Protein AF-A0A7V1AI18-F1 (afdb_monomer_lite)

Structure (mmCIF, N/CA/C/O backbone):
data_AF-A0A7V1AI18-F1
#
_entry.id   AF-A0A7V1AI18-F1
#
loop_
_atom_site.group_PDB
_atom_site.id
_atom_site.type_symbol
_atom_site.label_atom_id
_atom_site.label_alt_id
_atom_site.label_comp_id
_atom_site.label_asym_id
_atom_site.label_entity_id
_atom_site.label_seq_id
_atom_site.pdbx_PDB_ins_code
_atom_site.Cartn_x
_atom_site.Cartn_y
_atom_site.Cartn_z
_atom_site.occupancy
_atom_site.B_iso_or_equiv
_atom_site.auth_seq_id
_atom_site.auth_comp_id
_atom_site.auth_asym_id
_atom_site.auth_atom_id
_atom_site.pdbx_PDB_model_num
ATOM 1 N N . MET A 1 1 ? -9.331 11.854 22.901 1.00 63.91 1 MET A N 1
ATOM 2 C CA . MET A 1 1 ? -9.406 10.620 22.077 1.00 63.91 1 MET A CA 1
ATOM 3 C C . MET A 1 1 ? -8.726 9.483 22.839 1.00 63.91 1 MET A C 1
ATOM 5 O O . MET A 1 1 ? -7.683 9.736 23.432 1.00 63.91 1 MET A O 1
ATOM 9 N N . THR A 1 2 ? -9.284 8.267 22.883 1.00 83.31 2 THR A N 1
ATOM 10 C CA . THR A 1 2 ? -8.596 7.128 23.531 1.00 83.31 2 THR A CA 1
ATOM 11 C C . THR A 1 2 ? -7.333 6.753 22.745 1.00 83.31 2 THR A C 1
ATOM 13 O O . THR A 1 2 ? -7.288 6.953 21.530 1.00 83.31 2 TH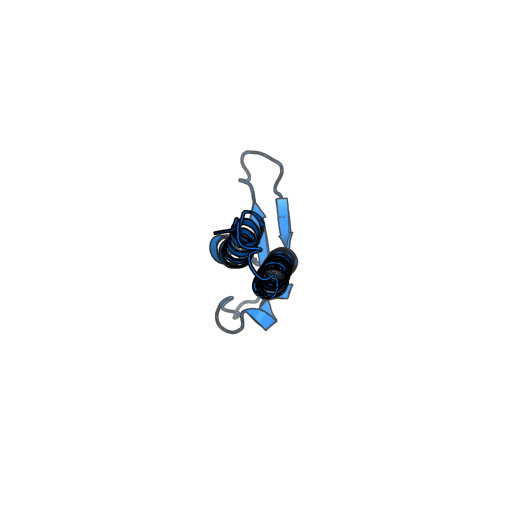R A O 1
ATOM 16 N N . LYS A 1 3 ? -6.301 6.207 23.413 1.00 88.00 3 LYS A N 1
ATOM 17 C CA . LYS A 1 3 ? -5.042 5.798 22.750 1.00 88.00 3 LYS A CA 1
ATOM 18 C C . LYS A 1 3 ? -5.305 4.881 21.546 1.00 88.00 3 LYS A C 1
ATOM 20 O O . LYS A 1 3 ? -4.744 5.107 20.482 1.00 88.00 3 LYS A O 1
ATOM 25 N N . ALA A 1 4 ? -6.227 3.927 21.686 1.00 87.38 4 ALA A N 1
ATOM 26 C CA . ALA A 1 4 ? -6.619 3.016 20.610 1.00 87.38 4 ALA A CA 1
ATOM 27 C C . ALA A 1 4 ? -7.264 3.739 19.413 1.00 87.38 4 ALA A C 1
ATOM 29 O O . ALA A 1 4 ? -6.883 3.486 18.275 1.00 87.38 4 ALA A O 1
ATOM 30 N N . LYS A 1 5 ? -8.163 4.707 19.650 1.00 88.25 5 LYS A N 1
ATOM 31 C CA . LYS A 1 5 ? -8.746 5.528 18.575 1.00 88.25 5 LYS A CA 1
ATOM 32 C C . LYS A 1 5 ? -7.683 6.352 17.835 1.00 88.25 5 LYS A C 1
ATOM 34 O O . LYS A 1 5 ? -7.747 6.465 16.616 1.00 88.25 5 LYS A O 1
ATOM 39 N N . LYS A 1 6 ? -6.681 6.877 18.552 1.00 91.19 6 LYS A N 1
ATOM 40 C CA . LYS A 1 6 ? -5.543 7.591 17.944 1.00 91.19 6 LYS A CA 1
ATOM 41 C C . LYS A 1 6 ? -4.696 6.664 17.063 1.00 91.19 6 LYS A C 1
ATOM 43 O O . LYS A 1 6 ? -4.323 7.061 15.966 1.00 91.19 6 LYS A O 1
ATOM 48 N N . ILE A 1 7 ? -4.421 5.441 17.522 1.00 92.69 7 ILE A N 1
ATOM 49 C CA . ILE A 1 7 ? -3.688 4.428 16.744 1.00 92.69 7 ILE A CA 1
ATOM 50 C C . ILE A 1 7 ? -4.470 4.051 15.481 1.00 92.69 7 ILE A C 1
ATOM 52 O O . ILE A 1 7 ? -3.899 4.066 14.397 1.00 92.69 7 ILE A O 1
ATOM 56 N N . GLY A 1 8 ? -5.776 3.791 15.601 1.00 92.00 8 GLY A N 1
ATOM 57 C CA . GLY A 1 8 ? -6.629 3.477 14.451 1.00 92.00 8 GLY A CA 1
ATOM 58 C C . GLY A 1 8 ? -6.617 4.581 13.391 1.00 92.00 8 GLY A C 1
ATOM 59 O O . GLY A 1 8 ? -6.442 4.296 12.210 1.00 92.00 8 GLY A O 1
ATOM 60 N N . LEU A 1 9 ? -6.701 5.848 13.814 1.00 94.69 9 LEU A N 1
ATOM 61 C CA . LEU A 1 9 ? -6.600 6.991 12.903 1.00 94.69 9 LEU A CA 1
ATOM 62 C C . LEU A 1 9 ? -5.225 7.075 12.218 1.00 94.69 9 LEU A C 1
ATOM 64 O O . LEU A 1 9 ? -5.160 7.303 11.014 1.00 94.69 9 LEU A O 1
ATOM 68 N N . MET A 1 10 ? -4.134 6.862 12.960 1.00 94.94 10 MET A N 1
ATOM 69 C CA . MET A 1 10 ? -2.780 6.873 12.391 1.00 94.94 10 MET A CA 1
ATOM 70 C C . MET A 1 10 ? -2.588 5.782 11.334 1.00 94.94 10 MET A C 1
ATOM 72 O O . MET A 1 10 ? -2.009 6.054 10.287 1.00 94.94 10 MET A O 1
ATOM 76 N N . LEU A 1 11 ? -3.112 4.574 11.565 1.00 94.62 11 LEU A N 1
ATOM 77 C CA . LEU A 1 11 ? -3.044 3.481 10.590 1.00 94.62 11 LEU A CA 1
ATOM 78 C C . LEU A 1 11 ? -3.783 3.822 9.292 1.00 94.62 11 LEU A C 1
ATOM 80 O O . LEU A 1 11 ? -3.263 3.550 8.216 1.00 94.62 11 LEU A O 1
ATOM 84 N N . ILE A 1 12 ? -4.950 4.468 9.384 1.00 95.62 12 ILE A N 1
ATOM 85 C CA . ILE A 1 12 ? -5.700 4.925 8.204 1.00 95.62 12 ILE A CA 1
ATOM 86 C C . ILE A 1 12 ? -4.888 5.952 7.415 1.00 95.62 12 ILE A C 1
ATOM 88 O O . ILE A 1 12 ? -4.755 5.827 6.201 1.00 95.62 12 ILE A O 1
ATOM 92 N N . ILE A 1 13 ? -4.314 6.946 8.100 1.00 95.69 13 ILE A N 1
ATOM 93 C CA . ILE A 1 13 ? -3.517 7.992 7.449 1.00 95.69 13 ILE A CA 1
ATOM 94 C C . ILE A 1 13 ? -2.306 7.375 6.748 1.00 95.69 13 ILE A C 1
ATOM 96 O O . ILE A 1 13 ? -2.105 7.615 5.563 1.00 95.69 13 ILE A O 1
ATOM 100 N N . ILE A 1 14 ? -1.533 6.534 7.440 1.00 94.50 14 ILE A N 1
ATOM 101 C CA . ILE A 1 14 ? -0.362 5.873 6.849 1.00 94.50 14 ILE A CA 1
ATOM 102 C C . ILE A 1 14 ? -0.788 4.991 5.671 1.00 94.50 14 ILE A C 1
ATOM 104 O O . ILE A 1 14 ? -0.169 5.047 4.611 1.00 94.50 14 ILE A O 1
ATOM 108 N N . GLY A 1 15 ? -1.866 4.220 5.830 1.00 93.31 15 GLY A N 1
ATOM 109 C CA . GLY A 1 15 ? -2.360 3.309 4.805 1.00 93.31 15 GLY A CA 1
ATOM 110 C C . GLY A 1 15 ? -2.834 4.004 3.526 1.00 93.31 15 GLY A C 1
ATOM 111 O O . GLY A 1 15 ? -2.663 3.453 2.443 1.00 93.31 15 GLY A O 1
ATOM 112 N N . MET A 1 16 ? -3.360 5.228 3.621 1.00 92.06 16 MET A N 1
ATOM 113 C CA . MET A 1 16 ? -3.710 6.034 2.445 1.00 92.06 16 MET A CA 1
ATOM 114 C C . MET A 1 16 ? -2.512 6.806 1.885 1.00 92.06 16 MET A C 1
ATOM 116 O O . MET A 1 16 ? -2.305 6.852 0.672 1.00 92.06 16 MET A O 1
ATOM 120 N N . CYS A 1 17 ? -1.707 7.424 2.749 1.00 92.00 17 CYS A N 1
ATOM 121 C CA . CYS A 1 17 ? -0.645 8.329 2.321 1.00 92.00 17 CYS A CA 1
ATOM 122 C C . CYS A 1 17 ? 0.567 7.595 1.750 1.00 92.00 17 CYS A C 1
ATOM 124 O O . CYS A 1 17 ? 1.137 8.071 0.778 1.00 92.00 17 CYS A O 1
ATOM 126 N N . LEU A 1 18 ? 0.957 6.445 2.302 1.00 89.19 18 LEU A N 1
ATOM 127 C CA . LEU A 1 18 ? 2.143 5.711 1.857 1.00 89.19 18 LEU A CA 1
ATOM 128 C C . LEU A 1 18 ? 2.072 5.268 0.376 1.00 89.19 18 LEU A C 1
ATOM 130 O O . LEU A 1 18 ? 2.998 5.589 -0.374 1.00 89.19 18 LEU A O 1
ATOM 134 N N . PRO A 1 19 ? 1.003 4.597 -0.103 1.00 87.50 19 PRO A N 1
ATOM 135 C CA . PRO A 1 19 ? 0.890 4.258 -1.523 1.00 87.50 19 PRO A CA 1
ATOM 136 C C . PRO A 1 19 ? 0.717 5.501 -2.406 1.00 87.50 19 PRO A C 1
ATOM 138 O O . PRO A 1 19 ? 1.198 5.522 -3.534 1.00 87.50 19 PRO A O 1
ATOM 141 N N . THR A 1 20 ? 0.076 6.561 -1.911 1.00 86.44 20 THR A N 1
ATOM 142 C CA . THR A 1 20 ? -0.148 7.781 -2.705 1.00 86.44 20 THR A CA 1
ATOM 143 C C . THR A 1 20 ? 1.138 8.595 -2.876 1.00 86.44 20 THR A C 1
ATOM 145 O O . THR A 1 20 ? 1.457 9.034 -3.975 1.00 86.44 20 THR A O 1
ATOM 148 N N . ALA A 1 21 ? 1.926 8.749 -1.810 1.00 86.56 21 ALA A N 1
ATOM 149 C CA . ALA A 1 21 ? 3.188 9.490 -1.819 1.00 86.56 21 ALA A CA 1
ATOM 150 C C . ALA A 1 21 ? 4.274 8.814 -2.667 1.00 86.56 21 ALA A C 1
ATOM 152 O O . ALA A 1 21 ? 5.237 9.459 -3.070 1.00 86.56 21 ALA A O 1
ATOM 153 N N . THR A 1 22 ? 4.121 7.520 -2.943 1.00 83.25 22 THR A N 1
ATOM 154 C CA . THR A 1 22 ? 5.060 6.735 -3.749 1.00 83.25 22 THR A CA 1
ATOM 155 C C . THR A 1 22 ? 4.702 6.691 -5.234 1.00 83.25 22 THR A C 1
ATOM 157 O O . THR A 1 22 ? 5.540 6.274 -6.027 1.00 83.25 22 THR A O 1
ATOM 160 N N . LEU A 1 23 ? 3.519 7.188 -5.633 1.00 79.44 23 LEU A N 1
ATOM 161 C CA . LEU A 1 23 ? 3.096 7.296 -7.038 1.00 79.44 23 LEU A CA 1
ATOM 162 C C . LEU A 1 23 ? 4.117 8.008 -7.947 1.00 79.44 23 LEU A C 1
ATOM 164 O O . LEU A 1 23 ? 4.364 7.498 -9.038 1.00 79.44 23 LEU A O 1
ATOM 168 N N . PRO A 1 24 ? 4.746 9.134 -7.541 1.00 78.06 24 PRO A N 1
ATOM 169 C CA . PRO A 1 24 ? 5.710 9.835 -8.395 1.00 78.06 24 PRO A CA 1
ATOM 170 C C . PRO A 1 24 ? 6.998 9.045 -8.654 1.00 78.06 24 PRO A C 1
ATOM 172 O O . PRO A 1 24 ? 7.745 9.380 -9.565 1.00 78.06 24 PRO A O 1
ATOM 175 N N . PHE A 1 25 ? 7.267 8.015 -7.849 1.00 78.06 25 PHE A N 1
ATOM 176 C CA . PHE A 1 25 ? 8.464 7.175 -7.934 1.00 7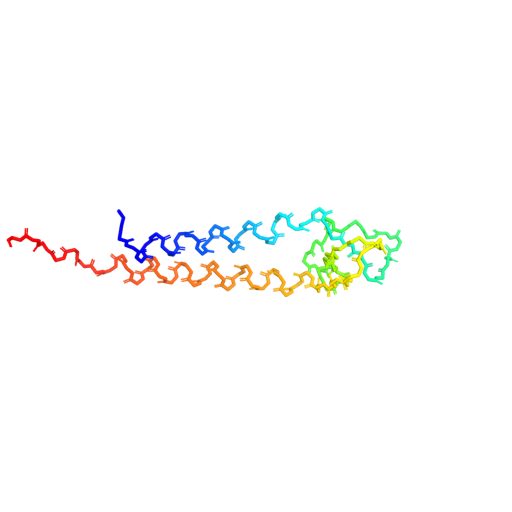8.06 25 PHE A CA 1
ATOM 177 C C . PHE A 1 25 ? 8.186 5.836 -8.633 1.00 78.06 25 PHE A C 1
ATOM 179 O O . PHE A 1 25 ? 9.017 4.927 -8.586 1.00 78.06 25 PHE A O 1
ATOM 186 N N . ILE A 1 26 ? 7.005 5.688 -9.242 1.00 78.12 26 ILE A N 1
ATOM 187 C CA . ILE A 1 26 ? 6.644 4.496 -10.001 1.00 78.12 26 ILE A CA 1
ATOM 188 C C . ILE A 1 26 ? 7.346 4.516 -11.354 1.00 78.12 26 ILE A C 1
ATOM 190 O O . ILE A 1 26 ? 7.235 5.474 -12.116 1.00 78.12 26 ILE A O 1
ATOM 194 N N . THR A 1 27 ? 7.994 3.405 -11.677 1.00 72.88 27 THR A N 1
ATOM 195 C CA . THR A 1 27 ? 8.515 3.104 -13.009 1.00 72.88 27 THR A CA 1
ATOM 196 C C . THR A 1 27 ? 7.925 1.790 -13.528 1.00 72.88 27 THR A C 1
ATOM 198 O O . THR A 1 27 ? 7.253 1.049 -12.801 1.00 72.88 27 THR A O 1
ATOM 201 N N . GLU A 1 28 ? 8.126 1.509 -14.815 1.00 69.19 28 GLU A N 1
ATOM 202 C CA . GLU A 1 28 ? 7.630 0.296 -15.468 1.00 69.19 28 GLU A CA 1
ATOM 203 C C . GLU A 1 28 ? 8.713 -0.778 -15.552 1.00 69.19 28 GLU A C 1
ATOM 205 O O . GLU A 1 28 ? 9.842 -0.507 -15.953 1.00 69.19 28 GLU A O 1
ATOM 210 N N . PHE A 1 29 ? 8.353 -2.028 -15.247 1.00 65.19 29 PHE A N 1
ATOM 211 C CA . PHE A 1 29 ? 9.240 -3.172 -15.491 1.00 65.19 29 PHE A CA 1
ATOM 212 C C . PHE A 1 29 ? 9.331 -3.534 -16.987 1.00 65.19 29 PHE A C 1
ATOM 214 O O . PHE A 1 29 ? 10.338 -4.072 -17.444 1.00 65.19 29 PHE A O 1
ATOM 221 N N . LYS A 1 30 ? 8.271 -3.251 -17.756 1.00 64.94 30 LYS A N 1
ATOM 222 C CA . LYS A 1 30 ? 8.204 -3.440 -19.211 1.00 64.94 30 LYS A CA 1
ATOM 223 C C . LYS A 1 30 ? 7.478 -2.248 -19.838 1.00 64.94 30 LYS A C 1
ATOM 225 O O . LYS A 1 30 ? 6.248 -2.267 -19.814 1.00 64.94 30 LYS A O 1
ATOM 230 N N . PRO A 1 31 ? 8.209 -1.256 -20.377 1.00 60.62 31 PRO A N 1
ATOM 23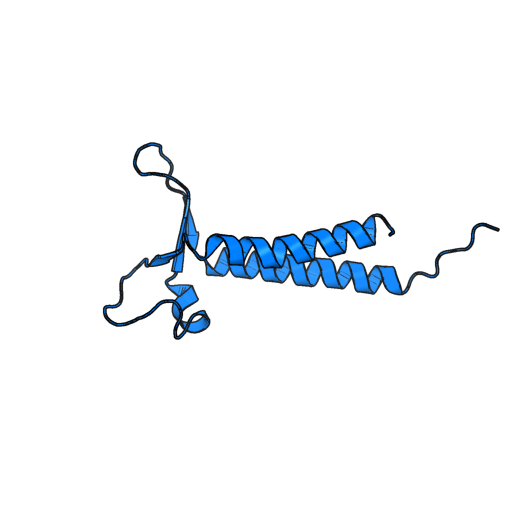1 C CA . PRO A 1 31 ? 7.600 -0.098 -21.013 1.00 60.62 31 PRO A CA 1
ATOM 232 C C . PRO A 1 31 ? 6.744 -0.552 -22.195 1.00 60.62 31 PRO A C 1
ATOM 234 O O . PRO A 1 31 ? 7.263 -1.060 -23.190 1.00 60.62 31 PRO A O 1
ATOM 237 N N . LEU A 1 32 ? 5.425 -0.432 -22.060 1.00 62.44 32 LEU A N 1
ATOM 238 C CA . LEU A 1 32 ? 4.486 -0.713 -23.144 1.00 62.44 32 LEU A CA 1
ATOM 239 C C . LEU A 1 32 ? 4.219 0.605 -23.887 1.00 62.44 32 LEU A C 1
ATOM 241 O O . LEU A 1 32 ? 3.740 1.548 -23.260 1.00 62.44 32 LEU A O 1
ATOM 245 N N . PRO A 1 33 ? 4.508 0.693 -25.199 1.00 57.25 33 PRO A N 1
ATOM 246 C CA . PRO A 1 33 ? 4.687 1.964 -25.917 1.00 57.25 33 PRO A CA 1
ATOM 247 C C . PRO A 1 33 ? 3.458 2.889 -26.034 1.00 57.25 33 PRO A C 1
ATOM 249 O O . PRO A 1 33 ? 3.556 3.938 -26.656 1.00 57.25 33 PRO A O 1
ATOM 252 N N . GLU A 1 34 ? 2.321 2.571 -25.417 1.00 59.97 34 GLU A N 1
ATOM 253 C CA . GLU A 1 34 ? 1.090 3.377 -25.487 1.00 59.97 34 GLU A CA 1
ATOM 254 C C . GLU A 1 34 ? 0.351 3.481 -24.142 1.00 59.97 34 GLU A C 1
ATOM 256 O O . GLU A 1 34 ? -0.767 3.995 -24.064 1.00 59.97 34 GLU A O 1
ATOM 261 N N . ILE A 1 35 ? 0.944 2.980 -23.055 1.00 58.53 35 ILE A N 1
ATOM 262 C CA . ILE A 1 35 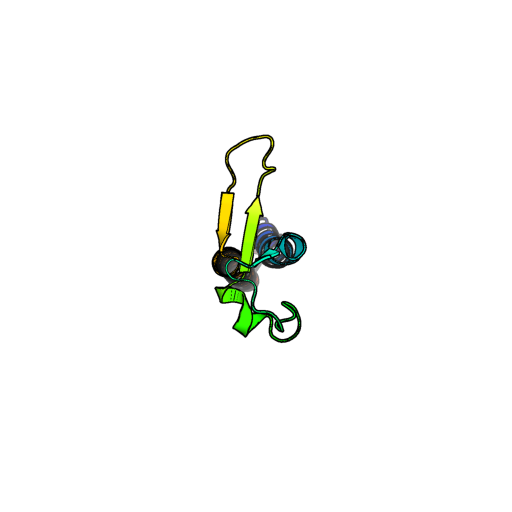? 0.261 2.918 -21.766 1.00 58.53 35 ILE A CA 1
ATOM 263 C C . ILE A 1 35 ? 0.641 4.129 -20.927 1.00 58.53 35 ILE A C 1
ATOM 265 O O . ILE A 1 35 ? 1.706 4.198 -20.329 1.00 58.53 35 ILE A O 1
ATOM 269 N N . CYS A 1 36 ? -0.281 5.081 -20.817 1.00 60.19 36 CYS A N 1
ATOM 270 C CA . CYS A 1 36 ? -0.197 6.068 -19.753 1.00 60.19 36 CYS A CA 1
ATOM 271 C C . CYS A 1 36 ? -0.533 5.362 -18.427 1.00 60.19 36 CYS A C 1
ATOM 273 O O . CYS A 1 36 ? -1.656 4.882 -18.245 1.00 60.19 36 CYS A O 1
ATOM 275 N N . LEU A 1 37 ? 0.425 5.283 -17.495 1.00 62.03 37 LEU A N 1
ATOM 276 C CA . LEU A 1 37 ? 0.269 4.636 -16.179 1.00 62.03 37 LEU A CA 1
ATOM 277 C C . LEU A 1 37 ? -1.010 5.061 -15.434 1.00 62.03 37 LEU A C 1
ATOM 279 O O . LEU A 1 37 ? -1.583 4.279 -14.675 1.00 62.03 37 LEU A O 1
ATOM 283 N N . THR A 1 38 ? -1.482 6.280 -15.690 1.00 59.62 38 THR A N 1
ATOM 284 C CA . THR A 1 38 ? -2.634 6.911 -15.042 1.00 59.62 38 THR A CA 1
ATOM 285 C C . THR A 1 38 ? -3.985 6.601 -15.696 1.00 59.62 38 THR A C 1
ATOM 287 O O . THR A 1 38 ? -4.996 6.642 -14.998 1.00 59.62 38 THR A O 1
ATOM 290 N N . SER A 1 39 ? -4.051 6.246 -16.987 1.00 65.25 39 SER A N 1
ATOM 291 C CA . SER A 1 39 ? -5.334 6.077 -17.699 1.00 65.25 39 SER A CA 1
ATOM 292 C C . SER A 1 39 ? -6.050 4.760 -17.373 1.00 65.25 39 SER A C 1
ATOM 294 O O . SER A 1 39 ? -7.260 4.659 -17.545 1.00 65.25 39 SER A O 1
ATOM 296 N N . ASN A 1 40 ? -5.321 3.763 -16.855 1.00 72.88 40 ASN A N 1
ATOM 297 C CA . ASN A 1 40 ? -5.850 2.474 -16.388 1.00 72.88 40 ASN A CA 1
ATOM 298 C C . ASN A 1 40 ? -5.062 1.950 -15.174 1.00 72.88 40 ASN A C 1
ATOM 300 O O . ASN A 1 40 ? -4.596 0.809 -15.153 1.00 72.88 40 ASN A O 1
ATOM 304 N N . PHE A 1 41 ? -4.911 2.798 -14.155 1.00 75.81 41 PHE A N 1
ATOM 305 C CA . PHE A 1 41 ? -4.040 2.567 -12.999 1.00 75.81 41 PHE A CA 1
ATOM 306 C C . PHE A 1 41 ? -4.129 1.152 -12.402 1.00 75.81 41 PHE A C 1
ATOM 308 O O . PHE A 1 41 ? -3.117 0.465 -12.299 1.00 75.81 41 PHE A O 1
ATOM 315 N N . PHE A 1 42 ? -5.334 0.665 -12.085 1.00 78.25 42 PHE A N 1
ATOM 316 C CA . PHE A 1 42 ? -5.517 -0.663 -11.479 1.00 78.25 42 PHE A CA 1
ATOM 317 C C . PHE A 1 42 ? -5.117 -1.821 -12.395 1.00 78.25 42 PHE A C 1
ATOM 319 O O . PHE A 1 42 ? -4.533 -2.799 -11.937 1.00 78.25 42 PHE A O 1
ATOM 326 N N . ARG A 1 43 ? -5.397 -1.707 -13.696 1.00 78.19 43 ARG A N 1
ATOM 327 C CA . ARG A 1 43 ? -5.034 -2.724 -14.690 1.00 78.19 43 ARG A CA 1
ATOM 328 C C . ARG A 1 43 ? -3.521 -2.753 -14.922 1.00 78.19 43 ARG A C 1
ATOM 330 O O . ARG A 1 43 ? -2.955 -3.820 -15.134 1.00 78.19 43 ARG A O 1
ATOM 337 N N . ASN A 1 44 ? -2.874 -1.595 -14.820 1.00 76.69 44 ASN A N 1
ATOM 338 C CA . ASN A 1 44 ? -1.440 -1.426 -15.046 1.00 76.69 44 ASN A CA 1
ATOM 339 C C . ASN A 1 44 ? -0.596 -1.638 -13.779 1.00 76.69 44 ASN A C 1
ATOM 341 O O . ASN A 1 44 ? 0.612 -1.836 -13.877 1.00 76.69 44 ASN A O 1
ATOM 345 N N . MET A 1 45 ? -1.221 -1.664 -12.598 1.00 80.12 45 MET A N 1
ATOM 346 C CA . MET A 1 45 ? -0.562 -1.803 -11.294 1.00 80.12 45 MET A CA 1
ATOM 347 C C . MET A 1 45 ? 0.358 -3.030 -11.195 1.00 80.12 45 MET A C 1
ATOM 349 O O . MET A 1 45 ? 1.347 -3.011 -10.464 1.00 80.12 45 MET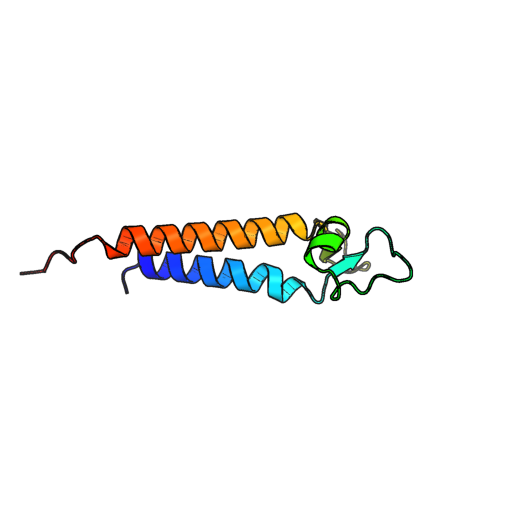 A O 1
ATOM 353 N N . GLY A 1 46 ? 0.059 -4.100 -11.938 1.00 77.69 46 GLY A N 1
ATOM 354 C CA . GLY A 1 46 ? 0.889 -5.306 -11.994 1.00 77.69 46 GLY A CA 1
ATOM 355 C C . GLY A 1 46 ? 2.268 -5.102 -12.635 1.00 77.69 46 GLY A C 1
ATOM 356 O O . GLY A 1 46 ? 3.182 -5.860 -12.323 1.00 77.69 46 GLY A O 1
ATOM 357 N N . ASN A 1 47 ? 2.421 -4.072 -13.473 1.00 78.56 47 ASN A N 1
ATOM 358 C CA . ASN A 1 47 ? 3.663 -3.730 -14.174 1.00 78.56 47 ASN A CA 1
ATOM 359 C C . ASN A 1 47 ? 4.418 -2.558 -13.520 1.00 78.56 47 ASN A C 1
ATOM 361 O O . ASN A 1 47 ? 5.511 -2.211 -13.969 1.00 78.56 47 ASN A O 1
ATOM 365 N N . MET A 1 48 ? 3.838 -1.963 -12.473 1.00 83.62 48 MET A N 1
ATOM 366 C CA . MET A 1 48 ? 4.390 -0.831 -11.733 1.00 83.62 48 MET A CA 1
ATOM 367 C C . MET A 1 48 ? 5.348 -1.307 -10.643 1.00 83.62 48 MET A C 1
ATOM 369 O O . MET A 1 48 ? 4.993 -2.134 -9.794 1.00 83.62 48 MET A O 1
ATOM 373 N N . ILE A 1 49 ? 6.543 -0.731 -10.617 1.00 83.50 49 ILE A N 1
ATOM 374 C CA . ILE A 1 49 ? 7.538 -0.938 -9.568 1.00 83.50 49 ILE A CA 1
ATOM 375 C C . ILE A 1 49 ? 7.881 0.401 -8.925 1.00 83.50 49 ILE A C 1
ATOM 377 O O . ILE A 1 49 ? 7.975 1.421 -9.599 1.00 83.50 49 ILE A O 1
ATOM 381 N N . VAL A 1 50 ? 8.057 0.399 -7.609 1.00 81.44 50 VAL A N 1
ATOM 382 C CA . VAL A 1 50 ? 8.656 1.521 -6.892 1.00 81.44 50 VAL A CA 1
ATOM 383 C C . VAL A 1 50 ? 10.117 1.192 -6.695 1.00 81.44 50 VAL A C 1
ATOM 385 O O . VAL A 1 50 ? 10.447 0.148 -6.127 1.00 81.44 50 VAL A O 1
ATOM 388 N N . VAL A 1 51 ? 10.979 2.073 -7.179 1.00 76.81 51 VAL A N 1
ATOM 389 C CA . VAL A 1 51 ? 12.423 1.924 -7.054 1.00 76.81 51 VAL A CA 1
ATOM 390 C C . VAL A 1 51 ? 12.906 2.889 -5.981 1.00 76.81 51 VAL A C 1
ATOM 392 O O . VAL A 1 51 ? 12.764 4.102 -6.111 1.00 76.81 51 VAL A O 1
ATOM 395 N N . PHE A 1 52 ? 13.462 2.339 -4.905 1.00 71.50 52 PHE A N 1
ATOM 396 C CA . PHE A 1 52 ? 14.093 3.104 -3.839 1.00 71.50 52 PHE A CA 1
ATOM 397 C C . PHE A 1 52 ? 15.610 2.956 -3.945 1.00 71.50 52 PHE A C 1
ATOM 399 O O . PHE A 1 52 ? 16.134 1.841 -3.910 1.00 71.50 52 PHE A O 1
ATOM 406 N N . GLY A 1 53 ? 16.307 4.084 -4.067 1.00 64.44 53 GLY A N 1
ATOM 407 C CA . GLY A 1 53 ? 17.760 4.138 -4.230 1.00 64.44 53 GLY A CA 1
ATOM 408 C C . GLY A 1 53 ? 18.171 4.929 -5.470 1.00 64.44 53 GLY A C 1
ATOM 409 O O . GLY A 1 53 ? 17.358 5.208 -6.346 1.00 64.44 53 GLY A O 1
ATOM 410 N N . SER A 1 54 ? 19.442 5.314 -5.520 1.00 58.44 54 SER A N 1
ATOM 411 C CA . SER A 1 54 ? 20.081 5.949 -6.675 1.00 58.44 54 SER A CA 1
ATOM 412 C C . SER A 1 54 ? 21.185 5.018 -7.164 1.00 58.44 54 SER A C 1
ATOM 414 O O . SER A 1 54 ? 21.851 4.398 -6.334 1.00 58.44 54 SER A O 1
ATOM 416 N N . GLU A 1 55 ? 21.413 4.927 -8.478 1.00 56.31 55 GLU A N 1
ATOM 417 C CA . GLU A 1 55 ? 22.473 4.081 -9.062 1.00 56.31 55 GLU A CA 1
ATOM 418 C C . GLU A 1 55 ? 23.867 4.357 -8.471 1.00 56.31 55 GLU A C 1
ATOM 420 O O . GLU A 1 55 ? 24.745 3.500 -8.509 1.00 56.31 55 GLU A O 1
ATOM 425 N N . ALA A 1 56 ? 24.057 5.529 -7.860 1.00 56.28 56 ALA A N 1
ATOM 426 C CA . ALA A 1 56 ? 25.297 5.924 -7.207 1.00 56.28 56 ALA A CA 1
ATOM 427 C C . ALA A 1 56 ? 25.581 5.210 -5.868 1.00 56.28 56 ALA A C 1
ATOM 429 O O . ALA A 1 56 ? 26.728 5.199 -5.428 1.00 56.28 56 ALA A O 1
ATOM 430 N N . VAL A 1 57 ? 24.573 4.647 -5.184 1.00 51.47 57 VAL A N 1
ATOM 431 C CA . VAL A 1 57 ? 24.726 4.103 -3.822 1.00 51.47 57 VAL A CA 1
ATOM 432 C C . VAL A 1 57 ? 23.803 2.892 -3.646 1.00 51.47 57 VAL A C 1
ATOM 434 O O . VAL A 1 57 ? 22.627 3.023 -3.317 1.00 51.47 57 VAL A O 1
ATOM 437 N N . SER A 1 58 ? 24.322 1.695 -3.916 1.00 49.97 58 SER A N 1
ATOM 438 C CA . SER A 1 58 ? 23.593 0.429 -3.728 1.00 49.97 58 SER A CA 1
ATOM 439 C C . SER A 1 58 ? 23.118 0.207 -2.276 1.00 49.97 58 SER A C 1
ATOM 441 O O . SER A 1 58 ? 23.798 0.660 -1.352 1.00 49.97 58 SER A O 1
ATOM 443 N N . PRO A 1 59 ? 22.018 -0.551 -2.044 1.00 52.50 59 PRO A N 1
ATOM 444 C CA . PRO A 1 59 ? 21.294 -1.386 -3.007 1.00 52.50 59 PRO A CA 1
ATOM 445 C C . PRO A 1 59 ? 20.006 -0.736 -3.540 1.00 52.50 59 PRO A C 1
ATOM 447 O O . PRO A 1 59 ? 19.282 -0.053 -2.819 1.00 52.50 59 PRO A O 1
ATOM 450 N N . LEU A 1 60 ? 19.696 -1.018 -4.807 1.00 67.75 60 LEU A N 1
ATOM 451 C CA . LEU A 1 60 ? 18.441 -0.641 -5.454 1.00 67.75 60 LEU A CA 1
ATOM 452 C C . LEU A 1 60 ? 17.318 -1.573 -4.961 1.00 67.75 60 LEU A C 1
ATOM 454 O O . LEU A 1 60 ? 17.298 -2.758 -5.298 1.00 67.75 60 LEU A O 1
ATOM 458 N N . ILE A 1 61 ? 16.388 -1.068 -4.151 1.00 72.44 61 ILE A N 1
ATOM 459 C CA . ILE A 1 61 ? 15.239 -1.853 -3.682 1.00 72.44 61 ILE A CA 1
ATOM 460 C C . ILE A 1 61 ? 14.073 -1.604 -4.641 1.00 72.44 61 ILE A C 1
ATOM 462 O O . ILE A 1 61 ? 13.471 -0.532 -4.633 1.00 72.44 61 ILE A O 1
ATOM 466 N N . ALA A 1 62 ? 13.745 -2.604 -5.459 1.00 77.94 62 ALA A N 1
ATOM 467 C CA . ALA A 1 62 ? 12.584 -2.577 -6.345 1.00 77.94 62 ALA A CA 1
ATOM 468 C C . ALA A 1 62 ? 11.412 -3.337 -5.706 1.00 77.94 62 ALA A C 1
ATOM 470 O O . ALA A 1 62 ? 11.485 -4.547 -5.485 1.00 77.94 62 ALA A O 1
ATOM 471 N N . ILE A 1 63 ? 10.318 -2.635 -5.411 1.00 82.19 63 ILE A N 1
ATOM 472 C CA . ILE A 1 63 ? 9.115 -3.210 -4.797 1.00 82.19 63 ILE A CA 1
ATOM 473 C C . ILE A 1 63 ? 7.961 -3.093 -5.791 1.00 82.19 63 ILE A C 1
ATOM 475 O O . ILE A 1 63 ? 7.603 -1.978 -6.169 1.00 82.19 63 ILE A O 1
ATOM 479 N N . PRO A 1 64 ? 7.320 -4.205 -6.195 1.00 86.81 64 PRO A N 1
ATOM 480 C CA . PRO A 1 64 ? 6.097 -4.139 -6.986 1.00 86.81 64 PRO A CA 1
ATOM 481 C C . PRO A 1 64 ? 5.033 -3.302 -6.274 1.00 86.81 64 PRO A C 1
ATOM 483 O O . PRO A 1 64 ? 4.651 -3.607 -5.139 1.00 86.81 64 PRO A O 1
ATOM 486 N N . TYR A 1 65 ? 4.524 -2.266 -6.944 1.00 87.19 65 TYR A N 1
ATOM 487 C CA . TYR A 1 65 ? 3.636 -1.275 -6.332 1.00 87.19 65 TYR A CA 1
ATOM 488 C C . TYR A 1 65 ? 2.357 -1.911 -5.767 1.00 87.19 65 TYR A C 1
ATOM 490 O O . TYR A 1 65 ? 1.852 -1.485 -4.731 1.00 87.19 65 TYR A O 1
ATOM 498 N N . ARG A 1 66 ? 1.886 -3.013 -6.367 1.00 87.06 66 ARG A N 1
ATOM 499 C CA . ARG A 1 66 ? 0.756 -3.806 -5.853 1.00 87.06 66 ARG A CA 1
ATOM 500 C C . ARG A 1 66 ? 0.917 -4.233 -4.391 1.00 87.06 66 ARG A C 1
ATOM 502 O O . ARG A 1 66 ? -0.070 -4.253 -3.660 1.00 87.06 66 ARG A O 1
ATOM 509 N N . TYR A 1 67 ? 2.131 -4.559 -3.942 1.00 89.50 67 TYR A N 1
ATOM 510 C CA . TYR A 1 67 ? 2.361 -4.956 -2.551 1.00 89.50 67 TYR A CA 1
ATOM 511 C C . TYR A 1 67 ? 2.257 -3.754 -1.620 1.00 89.50 67 TYR A C 1
ATOM 513 O O . TYR A 1 67 ? 1.630 -3.849 -0.569 1.00 89.50 67 TYR A O 1
ATOM 521 N N . LEU A 1 68 ? 2.792 -2.608 -2.040 1.00 89.69 68 LEU A N 1
ATOM 522 C CA . LEU A 1 68 ? 2.687 -1.365 -1.288 1.00 89.69 68 LEU A CA 1
ATOM 523 C C . LEU A 1 68 ? 1.231 -0.893 -1.172 1.00 89.69 68 LEU A C 1
ATOM 525 O O . LEU A 1 68 ? 0.777 -0.541 -0.084 1.00 89.69 68 LEU A O 1
ATOM 529 N N . PHE A 1 69 ? 0.479 -0.962 -2.271 1.00 90.50 69 PHE A N 1
ATOM 530 C CA . PHE A 1 69 ? -0.954 -0.683 -2.283 1.00 90.50 69 PHE A CA 1
ATOM 531 C C . PHE A 1 69 ? -1.723 -1.635 -1.356 1.00 90.50 69 PHE A C 1
ATOM 533 O O . PHE A 1 69 ? -2.537 -1.189 -0.550 1.00 90.50 69 PHE A O 1
ATOM 540 N N . SER A 1 70 ? -1.410 -2.934 -1.400 1.00 92.00 70 SER A N 1
ATOM 541 C CA . SER A 1 70 ? -2.037 -3.946 -0.536 1.00 92.00 70 SER A CA 1
ATOM 542 C C . SER A 1 70 ? -1.765 -3.690 0.950 1.00 92.00 70 SER A C 1
ATOM 544 O O . SER A 1 70 ? -2.685 -3.766 1.762 1.00 92.00 70 SER A O 1
ATOM 546 N N . ILE A 1 71 ? -0.529 -3.326 1.314 1.00 92.75 71 ILE A N 1
ATOM 547 C CA . ILE A 1 71 ? -0.176 -2.915 2.682 1.00 92.75 71 ILE A CA 1
ATOM 548 C C . ILE A 1 71 ? -1.011 -1.701 3.099 1.00 92.75 71 ILE A C 1
ATOM 550 O O . ILE A 1 71 ? -1.559 -1.685 4.200 1.00 92.75 71 ILE A O 1
ATOM 554 N N . GLY A 1 72 ? -1.161 -0.717 2.208 1.00 94.19 72 GLY A N 1
ATOM 555 C CA . GLY A 1 72 ? -2.006 0.450 2.440 1.00 94.19 72 GLY A CA 1
ATOM 556 C C . GLY A 1 72 ? -3.449 0.077 2.788 1.00 94.19 72 GLY A C 1
ATOM 557 O O . GLY A 1 72 ? -3.968 0.495 3.825 1.00 94.19 72 GLY A O 1
ATOM 558 N N . VAL A 1 73 ? -4.066 -0.790 1.978 1.00 94.62 73 VAL A N 1
ATOM 559 C CA . VAL A 1 73 ? -5.428 -1.302 2.212 1.00 94.62 73 VAL A CA 1
ATOM 560 C C . VAL A 1 73 ? -5.530 -2.020 3.560 1.00 94.62 73 VAL A C 1
ATOM 562 O O . VAL A 1 73 ? -6.441 -1.733 4.336 1.00 94.62 73 VAL A O 1
ATOM 565 N N . ILE A 1 74 ? -4.578 -2.900 3.888 1.00 96.56 74 ILE A N 1
ATOM 566 C CA . ILE A 1 74 ? -4.564 -3.636 5.163 1.00 96.56 74 ILE A CA 1
ATOM 567 C C . ILE A 1 74 ? -4.513 -2.672 6.355 1.00 96.56 74 ILE A C 1
ATOM 569 O O . ILE A 1 74 ? -5.259 -2.850 7.323 1.00 96.56 74 ILE A O 1
ATOM 573 N N . LEU A 1 75 ? -3.669 -1.638 6.297 1.00 96.12 75 LEU A N 1
ATOM 574 C CA . LEU A 1 75 ? -3.549 -0.640 7.362 1.00 96.12 75 LEU A CA 1
ATOM 575 C C . LEU A 1 75 ? -4.847 0.155 7.544 1.00 96.12 75 LEU A C 1
ATOM 577 O O . LEU A 1 75 ? -5.293 0.335 8.680 1.00 96.12 75 LEU A O 1
ATOM 581 N N . VAL A 1 76 ? -5.495 0.563 6.448 1.00 96.50 76 VAL A N 1
ATOM 582 C CA . VAL A 1 76 ? -6.796 1.250 6.495 1.00 96.50 76 VAL A CA 1
ATOM 583 C C . VAL A 1 76 ? -7.866 0.347 7.105 1.00 96.50 76 VAL A C 1
ATOM 585 O O . VAL A 1 76 ? -8.535 0.758 8.053 1.00 96.50 76 VAL A O 1
ATOM 588 N N . CYS A 1 77 ? -8.000 -0.895 6.631 1.00 96.62 77 CYS A N 1
ATOM 589 C CA . CYS A 1 77 ? -8.969 -1.854 7.166 1.00 96.62 77 CYS A CA 1
ATOM 590 C C . CYS A 1 77 ? -8.736 -2.125 8.659 1.00 96.62 77 CYS A C 1
ATOM 592 O O . CYS A 1 77 ? -9.684 -2.127 9.444 1.00 96.62 77 CYS A O 1
ATOM 594 N N . THR A 1 78 ? -7.477 -2.285 9.070 1.00 95.31 78 THR A N 1
ATOM 595 C CA . THR A 1 78 ? -7.105 -2.489 10.478 1.00 95.31 78 THR A CA 1
ATOM 596 C C . THR A 1 78 ? -7.462 -1.268 11.325 1.00 95.31 78 THR A C 1
ATOM 598 O O . THR A 1 78 ? -8.057 -1.400 12.396 1.00 95.31 78 THR A O 1
ATOM 601 N N . GLY A 1 79 ? -7.151 -0.062 10.843 1.00 94.19 79 GLY A N 1
ATOM 602 C CA . GLY A 1 79 ? -7.471 1.181 11.538 1.00 94.19 79 GLY A CA 1
ATOM 603 C C . GLY A 1 79 ? -8.977 1.413 11.682 1.00 94.19 79 GLY A C 1
ATOM 604 O O . GLY A 1 79 ? -9.437 1.778 12.767 1.00 94.19 79 GLY A O 1
ATOM 605 N N . LEU A 1 80 ? -9.756 1.116 10.636 1.00 93.75 80 LEU A N 1
ATOM 606 C CA . LEU A 1 80 ? -11.221 1.134 10.681 1.00 93.75 80 LEU A CA 1
ATOM 607 C C . LEU A 1 80 ? -11.762 0.110 11.683 1.00 93.75 80 LEU A C 1
ATOM 609 O O . LEU A 1 80 ? -12.602 0.461 12.510 1.00 93.75 80 LEU A O 1
ATOM 613 N N . GLY A 1 81 ? -11.238 -1.120 11.681 1.00 93.00 81 GLY A N 1
ATOM 614 C CA . GLY A 1 81 ? -11.610 -2.154 12.650 1.00 93.00 81 GLY A CA 1
ATOM 615 C C . GLY A 1 81 ? -11.394 -1.700 14.097 1.00 93.00 81 GLY A C 1
ATOM 616 O O . GLY A 1 81 ? -12.293 -1.821 14.930 1.00 93.00 81 GLY A O 1
ATOM 617 N N . ILE A 1 82 ? -10.249 -1.074 14.387 1.00 91.88 82 ILE A N 1
ATOM 618 C CA . ILE A 1 82 ? -9.953 -0.501 15.709 1.00 91.88 82 ILE A CA 1
ATOM 619 C C . ILE A 1 82 ? -10.944 0.616 16.066 1.00 91.88 82 ILE A C 1
ATOM 621 O O . ILE A 1 82 ? -11.428 0.673 17.201 1.00 91.88 82 ILE A O 1
ATOM 625 N N . LEU A 1 83 ? -11.276 1.510 15.130 1.00 89.44 83 LEU A N 1
ATOM 626 C CA . LEU A 1 83 ? -12.241 2.587 15.374 1.00 89.44 83 LEU A CA 1
ATOM 627 C C . LEU A 1 83 ? -13.646 2.049 15.666 1.00 89.44 83 LEU A C 1
ATOM 629 O O . LEU A 1 83 ? -14.286 2.525 16.606 1.00 89.44 83 LEU A O 1
ATOM 633 N N . VAL A 1 84 ? -14.102 1.038 14.925 1.00 90.44 84 VAL A N 1
ATOM 634 C CA . VAL A 1 84 ? -15.405 0.389 15.142 1.00 90.44 84 VAL A CA 1
ATOM 635 C C . VAL A 1 84 ? -15.431 -0.304 16.506 1.00 90.44 84 VAL A C 1
ATOM 637 O O . VAL A 1 84 ? -16.291 -0.001 17.335 1.00 90.44 84 VAL A O 1
ATOM 640 N N . MET A 1 85 ? -14.432 -1.140 16.809 1.00 87.00 85 MET A N 1
ATOM 641 C CA . MET A 1 85 ? -14.344 -1.874 18.082 1.00 87.00 85 MET A CA 1
ATOM 642 C C . MET A 1 85 ? -14.251 -0.959 19.310 1.00 87.00 85 MET A C 1
ATOM 644 O O . MET A 1 85 ? -14.688 -1.317 20.403 1.00 87.00 85 MET A O 1
ATOM 648 N N . THR A 1 86 ? -13.680 0.236 19.157 1.00 83.12 86 THR A N 1
ATOM 649 C CA . THR A 1 86 ? -13.525 1.204 20.254 1.00 83.12 86 THR A CA 1
ATOM 650 C C . THR A 1 86 ? -14.662 2.217 20.3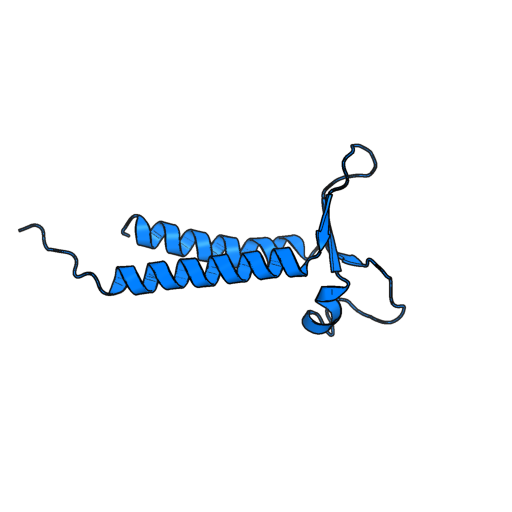48 1.00 83.12 86 THR A C 1
ATOM 652 O O . THR A 1 86 ? -14.698 2.992 21.305 1.00 83.12 86 THR A O 1
ATOM 655 N N . SER A 1 87 ? -15.588 2.233 19.388 1.00 72.31 87 SER A N 1
ATOM 656 C CA . SER A 1 87 ? -16.766 3.110 19.415 1.00 72.31 87 SER A CA 1
ATOM 657 C C . SER A 1 87 ? -17.947 2.496 20.168 1.00 72.31 87 SER A C 1
ATOM 659 O O . SER A 1 87 ? -18.762 3.245 20.691 1.00 72.31 87 SER A O 1
ATOM 661 N N . GLY A 1 88 ? -17.984 1.165 20.314 1.00 63.72 88 GLY A N 1
ATOM 662 C CA . GLY A 1 88 ? -18.996 0.444 21.097 1.00 63.72 88 GLY A CA 1
ATOM 663 C C . GLY A 1 88 ? -18.673 0.247 22.584 1.00 63.72 88 GLY A C 1
ATOM 664 O O . GLY A 1 88 ? -19.507 -0.281 23.311 1.00 63.72 88 GLY A O 1
ATOM 665 N N . LYS A 1 89 ? -17.489 0.651 23.072 1.00 55.66 89 LYS A N 1
ATOM 666 C CA . LYS A 1 89 ? -17.200 0.629 24.516 1.00 55.66 89 LYS A CA 1
ATOM 667 C C . LYS A 1 89 ? -17.793 1.887 25.159 1.00 55.66 89 LYS A C 1
ATOM 669 O O . LYS A 1 89 ? -17.256 2.969 24.897 1.00 55.66 89 LYS A O 1
ATOM 674 N N . PRO A 1 90 ? -18.842 1.785 26.003 1.00 47.50 90 PRO A N 1
ATOM 675 C CA . PRO A 1 90 ? -19.249 2.917 26.812 1.00 47.50 90 PRO A CA 1
ATOM 676 C C . PRO A 1 90 ? -18.044 3.327 27.649 1.00 47.50 90 PRO A C 1
ATOM 678 O O . PRO A 1 90 ? -17.375 2.498 28.270 1.00 47.50 90 PRO A O 1
ATOM 681 N N . SER A 1 91 ? -17.729 4.617 27.593 1.00 50.41 91 SER A N 1
ATOM 682 C CA . SER A 1 91 ? -16.779 5.236 28.499 1.00 50.41 91 SER A CA 1
ATOM 683 C C . SER A 1 91 ? -17.332 5.004 29.899 1.00 50.41 91 SER A C 1
ATOM 685 O O . SER A 1 91 ? -18.265 5.694 30.299 1.00 50.41 91 SER A O 1
ATOM 687 N N . ALA A 1 92 ? -16.834 3.978 30.596 1.00 49.59 92 ALA A N 1
ATOM 688 C CA . ALA A 1 92 ? -17.168 3.743 31.989 1.00 49.59 92 ALA A CA 1
ATOM 689 C C . ALA A 1 92 ? -16.873 5.051 32.723 1.00 49.59 92 ALA A C 1
ATOM 691 O O . ALA A 1 92 ? -15.728 5.511 32.772 1.00 49.59 92 ALA A O 1
ATOM 692 N N . GLY A 1 93 ? -17.950 5.706 33.151 1.00 43.91 93 GLY A N 1
ATOM 693 C CA . GLY A 1 93 ? -17.889 6.954 33.874 1.00 43.91 93 GLY A CA 1
ATOM 694 C C . GLY A 1 93 ? -17.012 6.754 35.096 1.00 43.91 93 GLY A C 1
ATOM 695 O O . GLY A 1 93 ? -17.238 5.839 35.884 1.00 43.91 93 GLY A O 1
ATOM 696 N N . LYS A 1 94 ? -16.017 7.623 35.251 1.00 45.22 94 LYS A N 1
ATOM 697 C CA . LYS A 1 94 ? -15.514 7.941 36.580 1.00 45.22 94 LYS A CA 1
ATOM 698 C C . LYS A 1 94 ? -16.645 8.691 37.289 1.00 45.22 94 LYS A C 1
ATOM 700 O O . LYS A 1 94 ? -16.836 9.877 37.029 1.00 45.22 94 LYS A O 1
ATOM 705 N N . ARG A 1 95 ? -17.448 7.961 38.060 1.00 40.38 95 ARG A N 1
ATOM 706 C CA . ARG A 1 95 ? -17.999 8.487 39.309 1.00 40.38 95 ARG A CA 1
ATOM 707 C C . ARG A 1 95 ? -16.951 8.268 40.387 1.00 40.38 95 ARG A C 1
ATOM 709 O O . ARG A 1 95 ? -16.279 7.214 40.310 1.00 40.38 95 ARG A O 1
#

Radius of gyration: 18.68 Å; chains: 1; bounding box: 44×16×65 Å

Secondary structure (DSSP, 8-state):
--HHHHHHHHHHHHHHHHHHHTGGGEEESS--TT--TTTTHHHHGGGEEEEEEETTEEEEEEEEHHHHHHHHHHHHHHHHHHHHHHHSS------

Foldseek 3Di:
DDPLLVQLVVLLCCLVCQLVVQVVQKDFPDDDPPDDCPVCVVVCLQRIWRWDDDPVDDDTDTHRSVVSNVSSVVSNVVSVVSNVVVVPDPPPDDD

pLDDT: mean 77.69, std 15.39, range [40.38, 96.62]

Sequence (95 aa):
MTKAKKIGLMLIIIGMCLPTATLPFITEFKPLPEICLTSNFFRNMGNMIVVFGSEAVSPLIAIPYRYLFSIGVILVCTGLGILVMTSGKPSAGKR